Protein AF-A0A5R9G8F1-F1 (afdb_monomer_lite)

pLDDT: mean 70.22, std 10.69, range [48.66, 87.69]

Organism: NCBI:txid2582848

Secondary structure (DSSP, 8-state):
-HHHHHHHHHHHHHHHHHSTT-----TTHHHHHHHHT--TT------SS-HHHHHHHHHHHH---SS-TTSGGG--

Sequence (76 aa):
MDDKRRHELERVLEETLHDGIMNEREPNANEEARERISAPYEYRIRAERDPIAEETKIIRSMAKEPDGKYDDYAKS

Structure (mmCIF, N/CA/C/O backbone):
data_AF-A0A5R9G8F1-F1
#
_entry.id   AF-A0A5R9G8F1-F1
#
loop_
_atom_site.group_PDB
_atom_site.id
_atom_site.type_symbol
_atom_site.label_atom_id
_atom_site.label_alt_id
_atom_site.label_comp_id
_atom_site.label_asym_id
_atom_site.label_entity_id
_atom_site.label_seq_id
_atom_site.pdbx_PDB_ins_code
_atom_site.Cartn_x
_atom_site.Cartn_y
_atom_site.Cartn_z
_atom_site.occupancy
_atom_site.B_iso_or_equiv
_atom_site.auth_seq_id
_atom_site.auth_comp_id
_atom_site.auth_asym_id
_atom_site.auth_atom_id
_atom_site.pdbx_PDB_model_num
ATOM 1 N N . MET A 1 1 ? 17.406 4.070 -52.650 1.00 56.62 1 MET A N 1
ATOM 2 C CA . MET A 1 1 ? 17.681 2.930 -51.742 1.00 56.62 1 MET A CA 1
ATOM 3 C C . MET A 1 1 ? 17.421 3.312 -50.287 1.00 56.62 1 MET A C 1
ATOM 5 O O . MET A 1 1 ? 17.018 2.453 -49.514 1.00 56.62 1 MET A O 1
ATOM 9 N N . ASP A 1 2 ? 17.570 4.589 -49.931 1.00 70.44 2 ASP A N 1
ATOM 10 C CA . ASP A 1 2 ? 17.455 5.091 -48.555 1.00 70.44 2 ASP A CA 1
ATOM 11 C C . ASP A 1 2 ? 16.032 5.102 -47.981 1.00 70.44 2 ASP A C 1
ATOM 13 O O . ASP A 1 2 ? 15.861 4.870 -46.788 1.00 70.44 2 ASP A O 1
ATOM 17 N N . ASP A 1 3 ? 15.000 5.281 -48.812 1.00 77.06 3 ASP A N 1
ATOM 18 C CA . ASP A 1 3 ? 13.605 5.291 -48.337 1.00 77.06 3 ASP A CA 1
ATOM 19 C C . ASP A 1 3 ? 13.144 3.930 -47.805 1.00 77.06 3 ASP A C 1
ATOM 21 O O . ASP A 1 3 ? 12.462 3.865 -46.786 1.00 77.06 3 ASP A O 1
ATOM 25 N N . LYS A 1 4 ? 13.566 2.826 -48.440 1.00 79.50 4 LYS A N 1
ATOM 26 C CA . LYS A 1 4 ? 13.240 1.472 -47.958 1.00 79.50 4 LYS A CA 1
ATOM 27 C C . LYS A 1 4 ? 13.882 1.192 -46.604 1.00 79.50 4 LYS A C 1
ATOM 29 O O . LYS A 1 4 ? 13.241 0.621 -45.733 1.00 79.50 4 LYS A O 1
ATOM 34 N N . ARG A 1 5 ? 15.126 1.642 -46.422 1.00 83.25 5 ARG A N 1
ATOM 35 C CA . ARG A 1 5 ? 15.863 1.479 -45.167 1.00 83.25 5 ARG A CA 1
ATOM 36 C C . ARG A 1 5 ? 15.261 2.322 -44.043 1.00 83.25 5 ARG A C 1
ATOM 38 O O . ARG A 1 5 ? 15.199 1.857 -42.914 1.00 83.25 5 ARG A O 1
ATOM 45 N N . ARG A 1 6 ? 14.787 3.534 -44.352 1.00 83.44 6 ARG A N 1
ATOM 46 C CA . ARG A 1 6 ? 14.082 4.396 -43.391 1.00 83.44 6 ARG A CA 1
ATOM 47 C C . ARG A 1 6 ? 12.767 3.771 -42.937 1.00 83.44 6 ARG A C 1
ATOM 49 O O . ARG A 1 6 ? 12.531 3.680 -41.743 1.00 83.44 6 ARG A O 1
ATOM 56 N N . HIS A 1 7 ? 11.977 3.262 -43.878 1.00 87.69 7 HIS A N 1
ATOM 57 C CA . HIS A 1 7 ? 10.704 2.616 -43.566 1.00 87.69 7 HIS A CA 1
ATOM 58 C C . HIS A 1 7 ? 10.890 1.327 -42.746 1.00 87.69 7 HIS A C 1
ATOM 60 O O . HIS A 1 7 ? 10.080 1.009 -41.878 1.00 87.69 7 HIS A O 1
ATOM 66 N N . GLU A 1 8 ? 11.963 0.577 -43.001 1.00 87.44 8 GLU A N 1
ATOM 67 C CA . GLU A 1 8 ? 12.307 -0.607 -42.212 1.00 87.44 8 GLU A CA 1
ATOM 68 C C . GLU A 1 8 ? 12.739 -0.234 -40.787 1.00 87.44 8 GLU A C 1
ATOM 70 O O . GLU A 1 8 ? 12.317 -0.884 -39.834 1.00 87.44 8 GLU A O 1
ATOM 75 N N . LEU A 1 9 ? 13.499 0.855 -40.627 1.00 87.06 9 LEU A N 1
ATOM 76 C CA . LEU A 1 9 ? 13.879 1.392 -39.318 1.00 87.06 9 LEU A CA 1
ATOM 77 C C . LEU A 1 9 ? 12.679 1.927 -38.531 1.00 87.06 9 LEU A C 1
ATOM 79 O O . LEU A 1 9 ? 12.594 1.674 -37.335 1.00 87.06 9 LEU A O 1
ATOM 83 N N . GLU A 1 10 ? 11.753 2.628 -39.185 1.00 85.56 10 GLU A N 1
ATOM 84 C CA . GLU A 1 10 ? 10.514 3.112 -38.563 1.00 85.56 10 GLU A CA 1
ATOM 85 C C . GLU A 1 10 ? 9.650 1.945 -38.079 1.00 85.56 10 GLU A C 1
ATOM 87 O O . GLU A 1 10 ? 9.199 1.959 -36.939 1.00 85.56 10 GLU A O 1
ATOM 92 N N . ARG A 1 11 ? 9.520 0.883 -38.885 1.00 86.31 11 ARG A N 1
ATOM 93 C CA . ARG A 1 11 ? 8.780 -0.322 -38.489 1.00 86.31 11 ARG A CA 1
ATOM 94 C C . ARG A 1 11 ? 9.413 -1.022 -37.285 1.00 86.31 11 ARG A C 1
ATOM 96 O O . ARG A 1 11 ? 8.710 -1.380 -36.351 1.00 86.31 11 ARG A O 1
ATOM 103 N N . VAL A 1 12 ? 10.736 -1.208 -37.296 1.00 82.75 12 VAL A N 1
ATOM 104 C CA . VAL A 1 12 ? 11.461 -1.835 -36.175 1.00 82.75 12 VAL A CA 1
ATOM 105 C C . VAL A 1 12 ? 11.363 -0.977 -34.911 1.00 82.75 12 VAL A C 1
ATOM 107 O O . VAL A 1 12 ? 11.247 -1.510 -33.808 1.00 82.75 12 VAL A O 1
ATOM 110 N N . LEU A 1 13 ? 11.390 0.350 -35.058 1.00 80.31 13 LEU A N 1
ATOM 111 C CA . LEU A 1 13 ? 11.218 1.282 -33.949 1.00 80.31 13 LEU A CA 1
ATOM 112 C C . LEU A 1 13 ? 9.804 1.197 -33.358 1.00 80.31 13 LEU A C 1
ATOM 114 O O . LEU A 1 13 ? 9.674 1.139 -32.139 1.00 80.31 13 LEU A O 1
ATOM 118 N N . GLU A 1 14 ? 8.768 1.158 -34.198 1.00 81.69 14 GLU A N 1
ATOM 119 C CA . GLU A 1 14 ? 7.379 0.978 -33.760 1.00 81.69 14 GLU A CA 1
ATOM 120 C C . GLU A 1 14 ? 7.181 -0.354 -33.034 1.00 81.69 14 GLU A C 1
ATOM 122 O O . GLU A 1 14 ? 6.627 -0.363 -31.940 1.00 81.69 14 GLU A O 1
ATOM 127 N N . GLU A 1 15 ? 7.693 -1.454 -33.585 1.00 79.31 15 GLU A N 1
ATOM 128 C CA . GLU A 1 15 ? 7.623 -2.788 -32.975 1.00 79.31 15 GLU A CA 1
ATOM 129 C C . GLU A 1 15 ? 8.323 -2.806 -31.606 1.00 79.31 15 GLU A C 1
ATOM 131 O O . GLU A 1 15 ? 7.740 -3.212 -30.606 1.00 79.31 15 GLU A O 1
ATOM 136 N N . THR A 1 16 ? 9.527 -2.233 -31.511 1.00 78.06 16 THR A N 1
ATOM 137 C CA . THR A 1 16 ? 10.294 -2.171 -30.252 1.00 78.06 16 THR A CA 1
ATOM 138 C C . THR A 1 16 ? 9.661 -1.243 -29.209 1.00 78.06 16 THR A C 1
ATOM 140 O O . THR A 1 16 ? 9.875 -1.432 -28.016 1.00 78.06 16 THR A O 1
ATOM 143 N N . LEU A 1 17 ? 8.920 -0.211 -29.618 1.00 74.31 17 LEU A N 1
ATOM 144 C CA . LEU A 1 17 ? 8.227 0.690 -28.691 1.00 74.31 17 LEU A CA 1
ATOM 145 C C . LEU A 1 17 ? 6.852 0.148 -28.278 1.00 74.31 17 LEU A C 1
ATOM 147 O O . LEU A 1 17 ? 6.422 0.409 -27.154 1.00 74.31 17 LEU A O 1
ATOM 151 N N . HIS A 1 18 ? 6.169 -0.584 -29.164 1.00 66.25 18 HIS A N 1
ATOM 152 C CA . HIS A 1 18 ? 4.829 -1.117 -28.926 1.00 66.25 18 HIS A CA 1
ATOM 153 C C . HIS A 1 18 ? 4.849 -2.451 -28.177 1.00 66.25 18 HIS A C 1
ATOM 155 O O . HIS A 1 18 ? 4.181 -2.570 -27.150 1.00 66.25 18 HIS A O 1
ATOM 161 N N . ASP A 1 19 ? 5.681 -3.395 -28.624 1.00 65.25 19 ASP A N 1
ATOM 162 C CA . ASP A 1 19 ? 5.942 -4.671 -27.941 1.00 65.25 19 ASP A CA 1
ATOM 163 C C . ASP A 1 19 ? 6.998 -4.517 -26.843 1.00 65.25 19 ASP A C 1
ATOM 165 O O . ASP A 1 19 ? 7.489 -5.514 -26.308 1.00 65.25 19 ASP A O 1
ATOM 169 N N . GLY A 1 20 ? 7.368 -3.257 -26.554 1.00 51.00 20 GLY A N 1
ATOM 170 C CA . GLY A 1 20 ? 8.484 -2.841 -25.723 1.00 51.00 20 GLY A CA 1
ATOM 171 C C . GLY A 1 20 ? 8.716 -3.803 -24.599 1.00 51.00 20 GLY A C 1
ATOM 172 O O . GLY A 1 20 ? 7.764 -4.083 -23.890 1.00 51.00 20 GLY A O 1
ATOM 173 N N . ILE A 1 21 ? 9.958 -4.300 -24.521 1.00 52.25 21 ILE A N 1
ATOM 174 C CA . ILE A 1 21 ? 10.457 -5.392 -23.678 1.00 52.25 21 ILE A CA 1
ATOM 175 C C . ILE A 1 21 ? 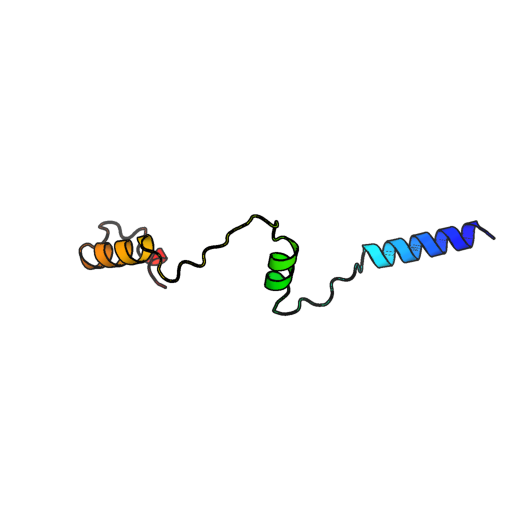9.855 -5.300 -22.271 1.00 52.25 21 ILE A C 1
ATOM 177 O O . ILE A 1 21 ? 10.477 -4.859 -21.305 1.00 52.25 21 ILE A O 1
ATOM 181 N N . MET A 1 22 ? 8.609 -5.729 -22.156 1.00 52.03 22 MET A N 1
ATOM 182 C CA . MET A 1 22 ? 7.912 -6.007 -20.930 1.00 52.03 22 MET A CA 1
ATOM 183 C C . MET A 1 22 ? 8.248 -7.463 -20.741 1.00 52.03 22 MET A C 1
ATOM 185 O O . MET A 1 22 ? 7.422 -8.336 -21.001 1.00 52.03 22 MET A O 1
ATOM 189 N N . ASN A 1 23 ? 9.520 -7.698 -20.385 1.00 50.38 23 ASN A N 1
ATOM 190 C CA . ASN A 1 23 ? 9.939 -8.971 -19.832 1.00 50.38 23 ASN A CA 1
ATOM 191 C C . ASN A 1 23 ? 8.837 -9.365 -18.861 1.00 50.38 23 ASN A C 1
ATOM 193 O O . ASN A 1 23 ? 8.472 -8.573 -17.980 1.00 50.38 23 ASN A O 1
ATOM 197 N N . GLU A 1 24 ? 8.230 -10.509 -19.169 1.00 50.19 24 GLU A N 1
ATOM 198 C CA . GLU A 1 24 ? 7.133 -11.116 -18.438 1.00 50.19 24 GLU A CA 1
ATOM 199 C C . GLU A 1 24 ? 7.328 -10.818 -16.965 1.00 50.19 24 GLU A C 1
ATOM 201 O O . GLU A 1 24 ? 8.418 -11.046 -16.450 1.00 50.19 24 GLU A O 1
ATOM 206 N N . ARG A 1 25 ? 6.312 -10.220 -16.331 1.00 48.66 25 ARG A N 1
ATOM 207 C CA . ARG A 1 25 ? 6.338 -9.830 -14.920 1.00 48.66 25 ARG A CA 1
ATOM 208 C C . ARG A 1 25 ? 6.927 -10.964 -14.092 1.00 48.66 25 ARG A C 1
ATOM 210 O O . ARG A 1 25 ? 6.211 -11.877 -13.683 1.00 48.66 25 ARG A O 1
ATOM 217 N N . GLU A 1 26 ? 8.223 -10.870 -13.830 1.00 57.91 26 GLU A N 1
ATOM 218 C CA . GLU A 1 26 ? 8.871 -11.715 -12.860 1.00 57.91 26 GLU A CA 1
ATOM 219 C C . GLU A 1 26 ? 8.164 -11.428 -11.533 1.00 57.91 26 GLU A C 1
ATOM 221 O O . GLU A 1 26 ? 7.828 -10.268 -11.250 1.00 57.91 26 GLU A O 1
ATOM 226 N N . PRO A 1 27 ? 7.895 -12.444 -10.703 1.00 55.69 27 PRO A N 1
ATOM 227 C CA . PRO A 1 27 ? 7.204 -12.257 -9.427 1.00 55.69 27 PRO A CA 1
ATOM 228 C C . PRO A 1 27 ? 7.882 -11.209 -8.517 1.00 55.69 27 PRO A C 1
ATOM 230 O O . PRO A 1 27 ? 7.239 -10.678 -7.614 1.00 55.69 27 PRO A O 1
ATOM 233 N N . ASN A 1 28 ? 9.134 -10.841 -8.820 1.00 55.84 28 ASN A N 1
ATOM 234 C CA . ASN A 1 28 ? 9.959 -9.867 -8.108 1.00 55.84 28 ASN A CA 1
ATOM 235 C C . ASN A 1 28 ? 10.110 -8.510 -8.824 1.00 55.84 28 ASN A C 1
ATOM 237 O O . ASN A 1 28 ? 10.851 -7.655 -8.347 1.00 55.84 28 ASN A O 1
ATOM 241 N N . ALA A 1 29 ? 9.397 -8.251 -9.927 1.00 59.66 29 ALA A N 1
ATOM 242 C CA . ALA A 1 29 ? 9.536 -7.014 -10.710 1.00 59.66 29 ALA A CA 1
ATOM 243 C C . ALA A 1 29 ? 9.320 -5.732 -9.876 1.00 59.66 29 ALA A C 1
ATOM 245 O O . ALA A 1 29 ? 9.925 -4.693 -10.135 1.00 59.66 29 ALA A O 1
ATOM 246 N N . ASN A 1 30 ? 8.483 -5.809 -8.836 1.00 59.69 30 ASN A N 1
ATOM 247 C CA . ASN A 1 30 ? 8.287 -4.717 -7.879 1.00 59.69 30 ASN A CA 1
ATOM 248 C C . ASN A 1 30 ? 9.492 -4.505 -6.950 1.00 59.69 30 ASN A C 1
ATOM 250 O O . ASN A 1 30 ? 9.774 -3.371 -6.572 1.00 59.69 30 ASN A O 1
ATOM 254 N N . GLU A 1 31 ? 10.180 -5.573 -6.553 1.00 60.97 31 GLU A N 1
ATOM 255 C CA . GLU A 1 31 ? 11.367 -5.505 -5.697 1.00 60.97 31 GLU A CA 1
ATOM 256 C C . GLU A 1 31 ? 12.564 -4.970 -6.491 1.00 60.97 31 GLU A C 1
ATOM 258 O O . GLU A 1 31 ? 13.201 -4.010 -6.064 1.00 60.97 31 GLU A O 1
ATOM 263 N N . GLU A 1 32 ? 12.763 -5.449 -7.719 1.00 63.47 32 GLU A N 1
ATOM 264 C CA . GLU A 1 32 ? 13.815 -4.946 -8.607 1.00 63.47 32 GLU A CA 1
ATOM 265 C C . GLU A 1 32 ? 13.620 -3.479 -9.007 1.00 63.47 32 GLU A C 1
ATOM 267 O O . GLU A 1 32 ? 14.574 -2.699 -9.041 1.00 63.47 32 GLU A O 1
ATOM 272 N N . ALA A 1 33 ? 12.381 -3.058 -9.285 1.00 62.97 33 ALA A N 1
ATOM 273 C CA . ALA A 1 33 ? 12.084 -1.652 -9.551 1.00 62.97 33 ALA A CA 1
ATOM 274 C C . ALA A 1 33 ? 12.382 -0.772 -8.324 1.00 62.97 33 ALA A C 1
ATOM 276 O O . ALA A 1 33 ? 12.900 0.337 -8.461 1.00 62.97 33 ALA A O 1
ATOM 277 N N . ARG A 1 34 ? 12.106 -1.274 -7.112 1.00 60.25 34 ARG A N 1
ATOM 278 C CA . ARG A 1 34 ? 12.396 -0.572 -5.851 1.00 60.25 34 ARG A CA 1
ATOM 279 C C . ARG A 1 34 ? 13.886 -0.430 -5.568 1.00 60.25 34 ARG A C 1
ATOM 281 O O . ARG A 1 34 ? 14.255 0.565 -4.937 1.00 60.25 34 ARG A O 1
ATOM 288 N N . GLU A 1 35 ? 14.709 -1.381 -6.003 1.00 64.25 35 GLU A N 1
ATOM 289 C CA . GLU A 1 35 ? 16.170 -1.280 -5.932 1.00 64.25 35 GLU A CA 1
ATOM 290 C C . GLU A 1 35 ? 16.715 -0.271 -6.948 1.00 64.25 35 GLU A C 1
ATOM 292 O O . GLU A 1 35 ? 17.530 0.577 -6.591 1.00 64.25 35 GLU A O 1
ATOM 297 N N . ARG A 1 36 ? 16.203 -0.278 -8.188 1.00 65.56 36 ARG A N 1
ATOM 298 C CA . ARG A 1 36 ? 16.643 0.655 -9.247 1.00 65.56 36 ARG A CA 1
ATOM 299 C C . ARG A 1 36 ? 16.319 2.125 -8.952 1.00 65.56 36 ARG A C 1
ATOM 30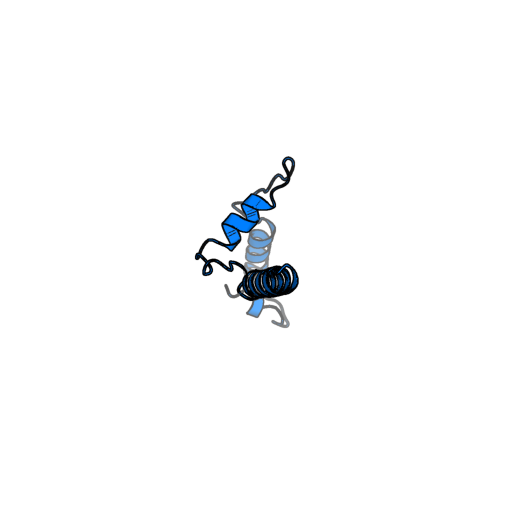1 O O . ARG A 1 36 ? 17.016 3.004 -9.447 1.00 65.56 36 ARG A O 1
ATOM 308 N N . ILE A 1 37 ? 15.276 2.400 -8.164 1.00 62.88 37 ILE A N 1
ATOM 309 C CA . ILE A 1 37 ? 14.832 3.762 -7.799 1.00 62.88 37 ILE A CA 1
ATOM 310 C C . ILE A 1 37 ? 15.530 4.282 -6.523 1.00 62.88 37 ILE A C 1
ATOM 312 O O . ILE A 1 37 ? 15.378 5.450 -6.169 1.00 62.88 37 ILE A O 1
ATOM 316 N N . SER A 1 38 ? 16.305 3.453 -5.816 1.00 56.97 38 SER A N 1
ATOM 317 C CA . SER A 1 38 ? 16.930 3.851 -4.550 1.00 56.97 38 SER A CA 1
ATOM 318 C C . SER A 1 38 ? 17.959 4.968 -4.755 1.00 56.97 38 SER A C 1
ATOM 320 O O . SER A 1 38 ? 19.061 4.737 -5.254 1.00 56.97 38 SER A O 1
ATOM 322 N N . ALA A 1 39 ? 17.631 6.184 -4.315 1.00 62.84 39 ALA A N 1
ATOM 323 C CA . ALA A 1 39 ? 18.597 7.272 -4.230 1.00 62.84 39 ALA A CA 1
ATOM 324 C C . ALA A 1 39 ? 19.692 6.920 -3.198 1.00 62.84 39 ALA A C 1
ATOM 326 O O . ALA A 1 39 ? 19.388 6.298 -2.177 1.00 62.84 39 ALA A O 1
ATOM 327 N N . PRO A 1 40 ? 20.954 7.348 -3.395 1.00 61.66 40 PRO A N 1
ATOM 328 C CA . PRO A 1 40 ? 22.081 6.975 -2.527 1.00 61.66 40 PRO A CA 1
ATOM 329 C C . PRO A 1 40 ? 21.967 7.469 -1.071 1.00 61.66 40 PRO A C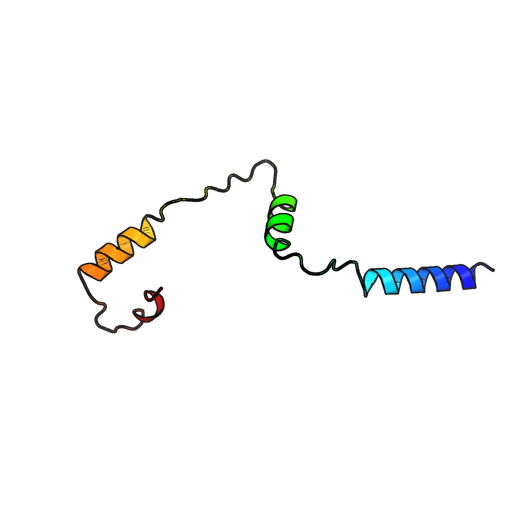 1
ATOM 331 O O . PRO A 1 40 ? 22.802 7.126 -0.240 1.00 61.66 40 PRO A O 1
ATOM 334 N N . TYR A 1 41 ? 20.949 8.271 -0.756 1.00 65.50 41 TYR A N 1
ATOM 335 C CA . TYR A 1 41 ? 20.686 8.860 0.560 1.00 65.50 41 TYR A CA 1
ATOM 336 C C . TYR A 1 41 ? 19.319 8.466 1.148 1.00 65.50 41 TYR A C 1
ATOM 338 O O . TYR A 1 41 ? 18.870 9.078 2.116 1.00 65.50 41 TYR A O 1
ATOM 346 N N . GLU A 1 42 ? 18.628 7.468 0.590 1.00 64.12 42 GLU A N 1
ATOM 347 C CA . GLU A 1 42 ? 17.355 7.004 1.148 1.00 64.12 42 GLU A CA 1
ATOM 348 C C . GLU A 1 42 ? 17.585 5.938 2.235 1.00 64.12 42 GLU A C 1
ATOM 350 O O . GLU A 1 42 ? 18.084 4.847 1.967 1.00 64.12 42 GLU A O 1
ATOM 355 N N . TYR A 1 43 ? 17.199 6.241 3.478 1.00 60.47 43 TYR A N 1
ATOM 356 C CA . TYR A 1 43 ? 17.234 5.283 4.585 1.00 60.47 43 TYR A CA 1
ATOM 357 C C . TYR A 1 43 ? 15.833 4.700 4.809 1.00 60.47 43 TYR A C 1
ATOM 359 O O . TYR A 1 43 ? 14.965 5.341 5.403 1.00 60.47 43 TYR A O 1
ATOM 367 N N . ARG A 1 44 ? 15.594 3.479 4.315 1.00 65.56 44 ARG A N 1
ATOM 368 C CA . ARG A 1 44 ? 14.323 2.761 4.500 1.00 65.56 44 ARG A CA 1
ATOM 369 C C . ARG A 1 44 ? 14.376 1.921 5.773 1.00 65.56 44 ARG A C 1
ATOM 371 O O . ARG A 1 44 ? 14.924 0.821 5.784 1.00 65.56 44 ARG A O 1
ATOM 378 N N . ILE A 1 45 ? 13.785 2.427 6.851 1.00 67.06 45 ILE A N 1
ATOM 379 C CA . ILE A 1 45 ? 13.628 1.667 8.094 1.00 67.06 45 ILE A CA 1
ATOM 380 C C . ILE A 1 45 ? 12.434 0.729 7.930 1.00 67.06 45 ILE A C 1
ATOM 382 O O . ILE A 1 45 ? 11.287 1.170 7.935 1.00 67.06 45 ILE A O 1
ATOM 386 N N . ARG A 1 46 ? 12.690 -0.578 7.815 1.00 61.34 46 ARG A N 1
ATOM 387 C CA . ARG A 1 46 ? 11.667 -1.586 8.116 1.00 61.34 46 ARG A CA 1
ATOM 388 C C . ARG A 1 46 ? 11.492 -1.608 9.631 1.00 61.34 46 ARG A C 1
ATOM 390 O O . ARG A 1 46 ? 12.307 -2.199 10.331 1.00 61.34 46 ARG A O 1
ATOM 397 N N . ALA A 1 47 ? 10.479 -0.915 10.142 1.00 68.12 47 ALA A N 1
ATOM 398 C CA . ALA A 1 47 ? 10.108 -1.044 11.544 1.00 68.12 47 ALA A CA 1
ATOM 399 C C . ALA A 1 47 ? 9.528 -2.452 11.752 1.00 68.12 47 ALA A C 1
ATOM 401 O O . ALA A 1 47 ? 8.485 -2.779 11.197 1.00 68.12 47 ALA A O 1
ATOM 402 N N . GLU A 1 48 ? 10.226 -3.300 12.512 1.00 70.12 48 GLU A N 1
ATOM 403 C CA . GLU A 1 48 ? 9.762 -4.659 12.842 1.00 70.12 48 GLU A CA 1
ATOM 404 C C . GLU A 1 48 ? 8.465 -4.629 13.668 1.00 70.12 48 GLU A C 1
ATOM 406 O O . GLU A 1 48 ? 7.655 -5.551 13.612 1.00 70.12 48 GLU A O 1
ATOM 411 N N . ARG A 1 49 ? 8.253 -3.540 14.414 1.00 68.31 49 ARG A N 1
ATOM 412 C CA . ARG A 1 49 ? 7.040 -3.276 15.184 1.00 68.31 49 ARG A CA 1
ATOM 413 C C . ARG A 1 49 ? 6.535 -1.873 14.903 1.00 68.31 49 ARG A C 1
ATOM 415 O O . ARG A 1 49 ? 7.293 -0.911 15.017 1.00 68.31 49 ARG A O 1
ATOM 422 N N . ASP A 1 50 ? 5.251 -1.781 14.588 1.00 78.62 50 ASP A N 1
ATOM 423 C CA . ASP A 1 50 ? 4.535 -0.518 14.472 1.00 78.62 50 ASP A CA 1
ATOM 424 C C . ASP A 1 50 ? 3.939 -0.150 15.847 1.00 78.62 50 ASP A C 1
ATOM 426 O O . ASP A 1 50 ? 3.004 -0.818 16.305 1.00 78.62 50 ASP A O 1
ATOM 430 N N . PRO A 1 51 ? 4.465 0.880 16.540 1.00 77.94 51 PRO A N 1
ATOM 431 C CA . PRO A 1 51 ? 3.961 1.275 17.853 1.00 77.94 51 PRO A CA 1
ATOM 432 C C . PRO A 1 51 ? 2.501 1.744 17.804 1.00 77.94 51 PRO A C 1
ATOM 434 O O . PRO A 1 51 ? 1.782 1.567 18.785 1.00 77.94 51 PRO A O 1
ATOM 437 N N . ILE A 1 52 ? 2.043 2.286 16.669 1.00 77.75 52 ILE A N 1
ATOM 438 C CA . ILE A 1 52 ? 0.664 2.757 16.496 1.00 77.75 52 ILE A CA 1
ATOM 439 C C . ILE A 1 52 ? -0.287 1.563 16.396 1.00 77.75 52 ILE A C 1
ATOM 441 O O . ILE A 1 52 ? -1.364 1.570 17.000 1.00 77.75 52 ILE A O 1
ATOM 445 N N . ALA A 1 53 ? 0.112 0.514 15.674 1.00 78.81 53 ALA A N 1
ATOM 446 C CA . ALA A 1 53 ? -0.676 -0.710 15.568 1.00 78.81 53 ALA A CA 1
ATOM 447 C C . ALA A 1 53 ? -0.832 -1.409 16.932 1.00 78.81 53 ALA A C 1
ATOM 449 O O . ALA A 1 53 ? -1.941 -1.805 17.302 1.00 78.81 53 ALA A O 1
ATOM 450 N N . GLU A 1 54 ? 0.251 -1.506 17.709 1.00 83.44 54 GLU A N 1
ATOM 451 C CA . GLU A 1 54 ? 0.219 -2.093 19.056 1.00 83.44 54 GLU A CA 1
ATOM 452 C C . GLU A 1 54 ? -0.640 -1.267 20.026 1.00 83.44 54 GLU A C 1
ATOM 454 O O . GLU A 1 54 ? -1.480 -1.825 20.736 1.00 83.44 54 GLU A O 1
ATOM 459 N N . GLU A 1 55 ? -0.508 0.062 20.018 1.00 82.31 55 GLU A N 1
ATOM 460 C CA . GLU A 1 55 ? -1.343 0.953 20.833 1.00 82.31 55 GLU A CA 1
ATOM 461 C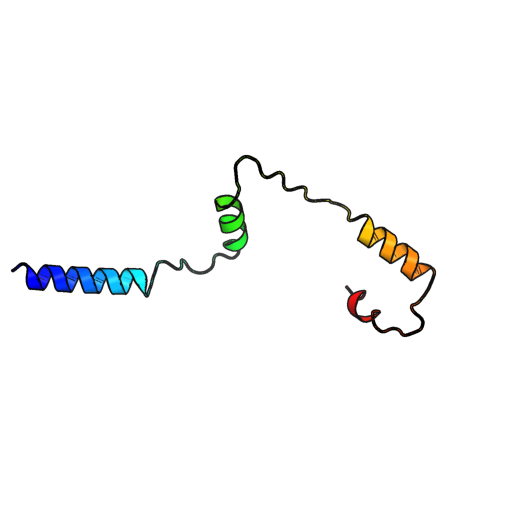 C . GLU A 1 55 ? -2.830 0.804 20.481 1.00 82.31 55 GLU A C 1
ATOM 463 O O . GLU A 1 55 ? -3.672 0.615 21.363 1.00 82.31 55 GLU A O 1
ATOM 468 N N . THR A 1 56 ? -3.157 0.792 19.186 1.00 81.94 56 THR A N 1
ATOM 469 C CA . THR A 1 56 ? -4.536 0.632 18.699 1.00 81.94 56 THR A CA 1
ATOM 470 C C . THR A 1 56 ? -5.145 -0.688 19.173 1.00 81.94 56 THR A C 1
ATOM 472 O O . THR A 1 56 ? -6.309 -0.729 19.580 1.00 81.94 56 THR A O 1
ATOM 475 N N . LYS A 1 57 ? -4.361 -1.773 19.165 1.00 82.00 57 LYS A N 1
ATOM 476 C CA . LYS A 1 57 ? -4.793 -3.089 19.648 1.00 82.00 57 LYS A CA 1
ATOM 477 C C . LYS A 1 57 ? -5.090 -3.075 21.146 1.00 82.00 57 LYS A C 1
ATOM 479 O O . LYS A 1 57 ? -6.116 -3.611 21.568 1.00 82.00 57 LYS A O 1
ATOM 484 N N . ILE A 1 58 ? -4.231 -2.438 21.940 1.00 84.19 58 ILE A N 1
ATOM 485 C CA . ILE A 1 58 ? -4.431 -2.291 23.387 1.00 84.19 58 ILE A CA 1
ATOM 486 C C . ILE A 1 58 ? -5.698 -1.478 23.666 1.00 84.19 58 ILE A C 1
ATOM 488 O O . ILE A 1 58 ? -6.555 -1.930 24.424 1.00 84.19 58 ILE A O 1
ATOM 492 N N . ILE A 1 59 ? -5.873 -0.326 23.017 1.00 82.25 59 ILE A N 1
ATOM 493 C CA . ILE A 1 59 ? -7.041 0.537 23.240 1.00 82.25 59 ILE A CA 1
ATOM 494 C C . ILE A 1 59 ? -8.339 -0.187 22.858 1.00 82.25 59 ILE A C 1
ATOM 496 O O . ILE A 1 5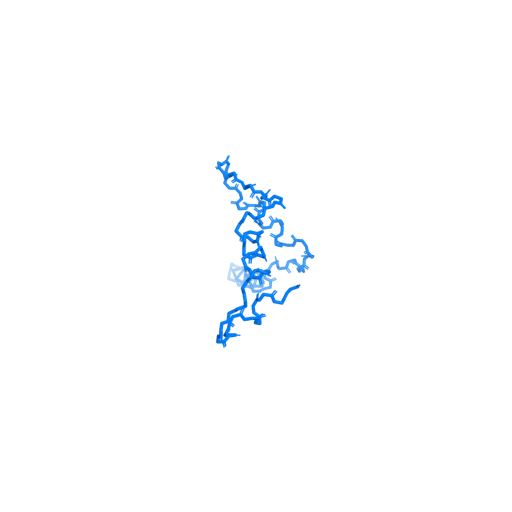9 ? -9.293 -0.185 23.638 1.00 82.25 59 ILE A O 1
ATOM 500 N N . ARG A 1 60 ? -8.365 -0.891 21.719 1.00 77.81 60 ARG A N 1
ATOM 501 C CA . ARG A 1 60 ? -9.530 -1.694 21.303 1.00 77.81 60 ARG A CA 1
ATOM 502 C C . ARG A 1 60 ? -9.820 -2.872 22.236 1.00 77.81 60 ARG A C 1
ATOM 504 O O . ARG A 1 60 ? -10.971 -3.285 22.341 1.00 77.81 60 ARG A O 1
ATOM 511 N N . SER A 1 61 ? -8.812 -3.407 22.931 1.00 77.56 61 SER A N 1
ATOM 512 C CA . SER A 1 61 ? -9.035 -4.431 23.963 1.00 77.56 61 SER A CA 1
ATOM 513 C C . SER A 1 61 ? -9.742 -3.883 25.210 1.00 77.56 61 SER A C 1
ATOM 515 O O . SER A 1 61 ? -10.432 -4.629 25.900 1.00 77.56 61 SER A O 1
ATOM 517 N N . MET A 1 62 ? -9.591 -2.583 25.488 1.00 81.50 62 MET A N 1
ATOM 518 C CA . MET A 1 62 ? -10.157 -1.922 26.667 1.00 81.50 62 MET A CA 1
ATOM 519 C C . MET A 1 62 ? -11.538 -1.318 26.400 1.00 81.50 62 MET A C 1
ATOM 521 O O . MET A 1 62 ? -12.378 -1.290 27.297 1.00 81.50 62 MET A O 1
ATOM 525 N N . ALA A 1 63 ? -11.784 -0.833 25.183 1.00 76.06 63 ALA A N 1
ATOM 526 C CA . ALA A 1 63 ? -13.039 -0.195 24.813 1.00 76.06 63 ALA A CA 1
ATOM 527 C C . ALA A 1 63 ? -13.427 -0.533 23.370 1.00 76.06 63 ALA A C 1
ATOM 529 O O . ALA A 1 63 ? -12.628 -0.394 22.443 1.00 76.06 63 ALA A O 1
ATOM 530 N N . LYS A 1 64 ? -14.688 -0.937 23.183 1.00 75.50 64 LYS A N 1
ATOM 531 C CA . LYS A 1 64 ? -15.281 -1.110 21.857 1.00 75.50 64 LYS A CA 1
ATOM 532 C C . LYS A 1 64 ? -15.852 0.221 21.374 1.00 75.50 64 LYS A C 1
ATOM 534 O O . LYS A 1 64 ? -16.459 0.951 22.157 1.00 75.50 64 LYS A O 1
ATOM 539 N N . GLU A 1 65 ? -15.675 0.522 20.090 1.00 73.94 65 GLU A N 1
ATOM 540 C CA . GLU A 1 65 ? -16.295 1.698 19.487 1.00 73.94 65 GLU A CA 1
ATOM 541 C C . GLU A 1 65 ? -17.831 1.609 19.614 1.00 73.94 65 GLU A C 1
ATOM 543 O O . GLU A 1 65 ? -18.408 0.574 19.269 1.00 73.94 65 GLU A O 1
ATOM 548 N N . PRO A 1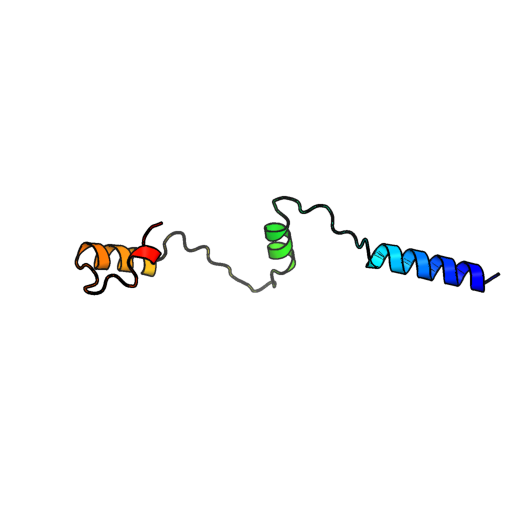 66 ? -18.515 2.668 20.082 1.00 77.19 66 PRO A N 1
ATOM 549 C CA . PRO A 1 66 ? -19.961 2.628 20.303 1.00 77.19 66 PRO A CA 1
ATOM 550 C C . PRO A 1 66 ? -20.784 2.499 19.012 1.00 77.19 66 PRO A C 1
ATOM 552 O O . PRO A 1 66 ? -21.880 1.950 19.052 1.00 77.19 66 PRO A O 1
ATOM 555 N N . ASP A 1 67 ? -20.265 2.987 17.882 1.00 78.06 67 ASP A N 1
ATOM 556 C CA . ASP A 1 67 ? -20.961 3.014 16.583 1.00 78.06 67 ASP A CA 1
ATOM 557 C C . ASP A 1 67 ? -20.459 1.924 15.614 1.00 78.06 67 ASP A C 1
ATOM 559 O O . ASP A 1 67 ? -21.029 1.718 14.548 1.00 78.06 67 ASP A O 1
ATOM 563 N N . GLY A 1 68 ? -19.373 1.219 15.964 1.00 75.94 68 GLY A N 1
ATOM 564 C CA . GLY A 1 68 ? -18.818 0.093 15.199 1.00 75.94 68 GLY A CA 1
ATOM 565 C C . GLY A 1 68 ? -18.411 0.393 13.749 1.00 75.94 68 GLY A C 1
ATOM 566 O O . GLY A 1 68 ? -18.092 -0.536 13.008 1.00 75.94 68 GLY A O 1
ATOM 567 N N . LYS A 1 69 ? -18.411 1.662 13.321 1.00 75.56 69 LYS A N 1
ATOM 568 C CA . LYS A 1 69 ? -18.137 2.071 11.935 1.00 75.56 69 LYS A CA 1
ATOM 569 C C . LYS A 1 69 ? -16.754 1.655 11.452 1.00 75.56 69 LYS A C 1
ATOM 571 O O . LYS A 1 69 ? -16.577 1.447 10.253 1.00 75.56 69 LYS A O 1
ATOM 576 N N . TYR A 1 70 ? -15.791 1.518 12.363 1.00 67.31 70 TYR A N 1
ATOM 577 C CA . TYR A 1 70 ? -14.416 1.157 12.027 1.00 67.31 70 TYR A CA 1
ATOM 578 C C . TYR A 1 70 ? -13.991 -0.214 12.566 1.00 67.31 70 TYR A C 1
ATOM 580 O O . TYR A 1 70 ? -12.791 -0.506 12.642 1.00 67.31 70 TYR A O 1
ATOM 588 N N . ASP A 1 71 ? -14.943 -1.072 12.943 1.00 72.25 71 ASP A N 1
ATOM 589 C CA . ASP A 1 71 ? -14.652 -2.442 13.381 1.00 72.25 71 ASP A CA 1
ATOM 590 C C . ASP A 1 71 ? -14.168 -3.324 12.221 1.00 72.25 71 ASP A C 1
ATOM 592 O O . ASP A 1 71 ? -13.302 -4.176 12.416 1.00 72.25 71 ASP A O 1
ATOM 596 N N . ASP A 1 72 ? -14.666 -3.097 11.004 1.00 70.38 72 ASP A N 1
ATOM 597 C CA . ASP A 1 72 ? -14.317 -3.920 9.840 1.00 70.38 72 ASP A CA 1
ATOM 598 C C . ASP A 1 72 ? -12.882 -3.703 9.350 1.00 70.38 72 ASP A C 1
ATOM 600 O O . ASP A 1 72 ? -12.262 -4.631 8.840 1.00 70.38 72 ASP A O 1
ATOM 604 N N . TYR A 1 73 ? -12.311 -2.521 9.589 1.00 66.62 73 TYR A N 1
ATOM 605 C CA . TYR A 1 73 ? -10.925 -2.206 9.228 1.00 66.62 73 TYR A CA 1
ATOM 606 C C . TYR A 1 73 ? -9.892 -2.773 10.210 1.00 66.62 73 TYR A C 1
ATOM 608 O O . TYR A 1 73 ? -8.701 -2.756 9.917 1.00 66.62 73 TYR A O 1
ATOM 616 N N . ALA A 1 74 ? -10.326 -3.259 11.377 1.00 65.88 74 ALA A N 1
ATOM 617 C CA . ALA A 1 74 ? -9.445 -3.879 12.370 1.00 65.88 74 ALA A CA 1
ATOM 618 C C . ALA A 1 74 ? -9.447 -5.411 12.323 1.00 65.88 74 ALA A C 1
ATOM 620 O O . ALA A 1 74 ? -8.734 -6.046 13.099 1.00 65.88 74 ALA A O 1
ATOM 621 N N . LYS A 1 75 ? -10.242 -6.012 11.433 1.00 62.44 75 LYS A N 1
ATOM 622 C CA . LYS A 1 75 ? -10.213 -7.450 11.166 1.00 62.44 75 LYS A CA 1
ATOM 623 C C . LYS A 1 75 ? -9.123 -7.714 10.124 1.00 62.44 75 LYS A C 1
ATOM 625 O O . LYS A 1 75 ? -9.352 -7.527 8.934 1.00 62.44 75 LYS A O 1
ATOM 630 N N . SER A 1 76 ? -7.945 -8.124 10.585 1.00 55.66 76 SER A N 1
ATOM 631 C CA . SER A 1 76 ? -6.852 -8.668 9.772 1.00 55.66 76 SER A CA 1
ATOM 632 C C . SER A 1 76 ? -6.350 -9.963 10.382 1.00 55.66 76 SER A C 1
ATOM 634 O O . SER A 1 76 ? -6.441 -10.107 11.622 1.00 55.66 76 SER A O 1
#

Radius of gyration: 26.1 Å; chains: 1; bounding box: 43×21×78 Å

Foldseek 3Di:
DVVVVVVVVVVVVCCCVVVPPPPPPDVCVVVVVVVVPDDPPDDDDPDPDDPVLVVVVVVCVVDPDPVCPCVVVNPD